Protein AF-A0A1I1NYD0-F1 (afdb_monomer_lite)

Foldseek 3Di:
DVLQVLLVVLVVVLVVCVVVDVLQPDDDPNDRCSVVVSVVSSVVSSVVVVVVPPPDDDDDDDDPDDVVVLVVLLVVLVVVLVVVVVPDDAAQEEAEDEPVQWHDDPNETERPPPPCVCVVVVRLVRYAYEYQYDDDPHYPSVVRYDDVVVSVVSVVSNVVVVVVVVVVVVVVPPD

Secondary structure (DSSP, 8-state):
-HHHHHHHHHHHHHHHHHHHS-GGG-EETTEE-HHHHHHHHHHHHHHHHHHTT-------------HHHHHHHHHHHHHHHHHHHHH----SEEEEE-GGGEEEETTEEEETTTHHHHHHTT-TTTEEEEESS---SSBTTGGGEEEHHHHHHHHHHHHHHHHHHHHHHHHHT--

Sequence (175 aa):
MHHIDSQENAKNIIISLEDNFPVDCWTIDNIQVWPYIRIKLYYELLTIYDKKQDVKANKPLARSSNKVVVFFKIIKAFFASEVFFFKLKQKKILFFGAHFHRVLNDGIYFNRFYDSIISHHNLQDDVYMVEYQKIYENMYNHKALIALSKQLDNYKLLLKLTRKQKKQNDSTCRI

pLDDT: mean 85.1, std 14.4, range [41.31, 97.25]

Radius of gyration: 23.65 Å; chains: 1; bounding box: 55×47×77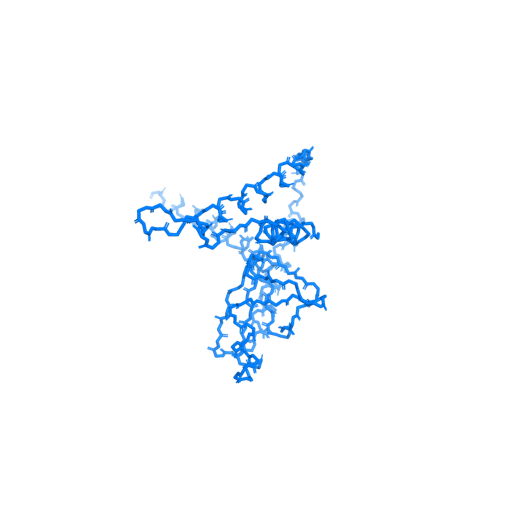 Å

Organism: NCBI:txid870482

Structure (mmCIF, N/CA/C/O backbone):
data_AF-A0A1I1NYD0-F1
#
_entry.id   AF-A0A1I1NYD0-F1
#
loop_
_atom_site.group_PDB
_atom_site.id
_atom_site.type_symbol
_atom_site.label_atom_id
_atom_site.label_alt_id
_atom_site.label_comp_id
_atom_site.label_asym_id
_atom_site.label_entity_id
_atom_site.label_seq_id
_atom_site.pdbx_PDB_ins_code
_atom_site.Cartn_x
_atom_site.Cartn_y
_atom_site.Cartn_z
_atom_site.occupancy
_atom_site.B_iso_or_equiv
_atom_site.auth_seq_id
_atom_site.auth_comp_id
_atom_site.auth_asym_id
_atom_site.auth_atom_id
_atom_site.pdbx_PDB_model_num
ATOM 1 N N . MET A 1 1 ? -3.853 12.948 -6.507 1.00 45.31 1 MET A N 1
ATOM 2 C CA . MET A 1 1 ? -3.499 12.036 -7.615 1.00 45.31 1 MET A CA 1
ATOM 3 C C . MET A 1 1 ? -2.061 12.228 -8.104 1.00 45.31 1 MET A C 1
ATOM 5 O O . MET A 1 1 ? -1.474 11.252 -8.526 1.00 45.31 1 MET A O 1
ATOM 9 N N . HIS A 1 2 ? -1.425 13.382 -7.875 1.00 50.72 2 HIS A N 1
ATOM 10 C CA . HIS A 1 2 ? -0.163 13.780 -8.526 1.00 50.72 2 HIS A CA 1
ATOM 11 C C . HIS A 1 2 ? 1.132 12.984 -8.273 1.00 50.72 2 HIS A C 1
ATOM 13 O O . HIS A 1 2 ? 2.048 13.092 -9.077 1.00 50.72 2 HIS A O 1
ATOM 19 N N . HIS A 1 3 ? 1.244 12.186 -7.205 1.00 54.69 3 HIS A N 1
ATOM 20 C CA . HIS A 1 3 ? 2.469 11.400 -6.955 1.00 54.69 3 HIS A CA 1
ATOM 21 C C . HIS A 1 3 ? 2.623 10.215 -7.929 1.00 54.69 3 HIS A C 1
ATOM 23 O O . HIS A 1 3 ? 3.722 9.709 -8.123 1.00 54.69 3 HIS A O 1
ATOM 29 N N . ILE A 1 4 ? 1.526 9.722 -8.507 1.00 58.84 4 ILE A N 1
ATOM 30 C CA . ILE A 1 4 ? 1.600 8.669 -9.530 1.00 58.84 4 ILE A CA 1
ATOM 31 C C . ILE A 1 4 ? 1.938 9.295 -10.884 1.00 58.84 4 ILE A C 1
ATOM 33 O O . ILE A 1 4 ? 2.855 8.819 -11.545 1.00 58.84 4 ILE A O 1
ATOM 37 N N . ASP A 1 5 ? 1.324 10.438 -11.206 1.00 67.56 5 ASP A N 1
ATOM 38 C CA . ASP A 1 5 ? 1.641 11.222 -12.406 1.00 67.56 5 ASP A CA 1
ATOM 39 C C . ASP A 1 5 ? 3.137 11.607 -12.460 1.00 67.56 5 ASP A C 1
ATOM 41 O O . ASP A 1 5 ? 3.765 11.544 -13.515 1.00 67.56 5 ASP A O 1
ATOM 45 N N . SER A 1 6 ? 3.752 11.965 -11.321 1.00 75.62 6 SER A N 1
ATOM 46 C CA . SER A 1 6 ? 5.188 12.284 -11.265 1.00 75.62 6 SER A CA 1
ATOM 47 C C . SER A 1 6 ? 6.087 11.063 -11.489 1.00 75.62 6 SER A C 1
ATOM 49 O O . SER A 1 6 ? 7.120 11.182 -12.147 1.00 75.62 6 SER A O 1
ATOM 51 N N . GLN A 1 7 ? 5.692 9.887 -10.995 1.00 81.19 7 GLN A N 1
ATOM 52 C CA . GLN A 1 7 ? 6.421 8.633 -11.210 1.00 81.19 7 GLN A CA 1
ATOM 53 C C . GLN A 1 7 ? 6.344 8.166 -12.661 1.00 81.19 7 GLN A C 1
ATOM 55 O O . GLN A 1 7 ? 7.350 7.732 -13.218 1.00 81.19 7 GLN A O 1
ATOM 60 N N . GLU A 1 8 ? 5.168 8.270 -13.276 1.00 82.75 8 GLU A N 1
ATOM 61 C CA . GLU A 1 8 ? 4.956 7.902 -14.673 1.00 82.75 8 GLU A CA 1
ATOM 62 C C . GLU A 1 8 ? 5.739 8.823 -15.614 1.00 82.75 8 GLU A C 1
ATOM 64 O O . GLU A 1 8 ? 6.463 8.347 -16.487 1.00 82.75 8 GLU A O 1
ATOM 69 N N . ASN A 1 9 ? 5.727 10.131 -15.351 1.00 85.44 9 ASN A N 1
ATOM 70 C CA . ASN A 1 9 ? 6.558 11.085 -16.083 1.00 85.44 9 ASN A CA 1
ATOM 71 C C . ASN A 1 9 ? 8.058 10.809 -15.905 1.00 85.44 9 ASN A C 1
ATOM 73 O O . ASN A 1 9 ? 8.799 10.803 -16.887 1.00 85.44 9 ASN A O 1
ATOM 77 N N . ALA A 1 10 ? 8.517 10.541 -14.677 1.00 88.62 10 ALA A N 1
ATOM 78 C CA . ALA A 1 10 ? 9.917 10.200 -14.423 1.00 88.62 10 ALA A CA 1
ATOM 79 C C . ALA A 1 10 ? 10.334 8.915 -15.159 1.00 88.62 10 ALA A C 1
ATOM 81 O O . ALA A 1 10 ? 11.414 8.863 -15.746 1.00 88.62 10 ALA A O 1
ATOM 82 N N . LYS A 1 11 ? 9.462 7.899 -15.178 1.00 89.06 11 LYS A N 1
ATOM 83 C CA . LYS A 1 11 ? 9.665 6.658 -15.934 1.00 89.06 11 LYS A CA 1
ATOM 84 C C . LYS A 1 11 ? 9.783 6.934 -17.433 1.00 89.06 11 LYS A C 1
ATOM 86 O O . LYS A 1 11 ? 10.724 6.445 -18.047 1.00 89.06 11 LYS A O 1
ATOM 91 N N . ASN A 1 12 ? 8.874 7.721 -18.004 1.00 91.81 12 ASN A N 1
ATOM 92 C CA . ASN A 1 12 ? 8.870 8.023 -19.437 1.00 91.81 12 ASN A CA 1
ATOM 93 C C . ASN A 1 12 ? 10.123 8.801 -19.865 1.00 91.81 12 ASN A C 1
ATOM 95 O O . ASN A 1 12 ? 10.692 8.507 -20.911 1.00 91.81 12 ASN A O 1
ATOM 99 N N . ILE A 1 13 ? 10.605 9.731 -19.031 1.00 92.81 13 ILE A N 1
ATOM 100 C CA . ILE A 1 13 ? 11.878 10.430 -19.267 1.00 92.81 13 ILE A CA 1
ATOM 101 C C . ILE A 1 13 ? 13.044 9.436 -19.287 1.00 92.81 13 ILE A C 1
ATOM 103 O O . ILE A 1 13 ? 13.864 9.481 -20.200 1.00 92.81 13 ILE A O 1
ATOM 107 N N . ILE A 1 14 ? 13.117 8.524 -18.312 1.00 94.62 14 ILE A N 1
ATOM 108 C CA . ILE A 1 14 ? 14.182 7.512 -18.269 1.00 94.62 14 ILE A CA 1
ATOM 109 C C . ILE A 1 14 ? 14.131 6.622 -19.509 1.00 94.62 14 ILE A C 1
ATOM 111 O O . ILE A 1 14 ? 15.158 6.477 -20.155 1.00 94.62 14 ILE A O 1
ATOM 115 N N . ILE A 1 15 ? 12.959 6.100 -19.878 1.00 94.06 15 ILE A N 1
ATOM 116 C CA . ILE A 1 15 ? 12.801 5.269 -21.084 1.00 94.06 15 ILE A CA 1
ATOM 117 C C . ILE A 1 15 ? 13.268 6.033 -22.323 1.00 94.06 15 ILE A C 1
ATOM 119 O O . ILE A 1 15 ? 14.067 5.517 -23.090 1.00 94.06 15 ILE A O 1
ATOM 123 N N . SER A 1 16 ? 12.879 7.304 -22.466 1.00 95.31 16 SER A N 1
ATOM 124 C CA . SER A 1 16 ? 13.337 8.113 -23.597 1.00 95.31 16 SER A CA 1
ATOM 125 C C . SER A 1 16 ? 14.860 8.296 -23.629 1.00 95.31 16 SER A C 1
ATOM 127 O O . SER A 1 16 ? 15.436 8.404 -24.704 1.00 95.31 16 SER A O 1
ATOM 129 N N . LEU A 1 17 ? 15.544 8.321 -22.481 1.00 93.44 17 LEU A N 1
ATOM 130 C CA . LEU A 1 17 ? 17.010 8.344 -22.446 1.00 93.44 17 LEU A CA 1
ATOM 131 C C . LEU A 1 17 ? 17.600 6.988 -22.844 1.00 93.44 17 LEU A C 1
ATOM 133 O O . LEU A 1 17 ? 18.585 6.956 -23.572 1.00 93.44 17 LEU A O 1
ATOM 137 N N . GLU A 1 18 ? 16.997 5.890 -22.392 1.00 95.38 18 GLU A N 1
ATOM 138 C CA . GLU A 1 18 ? 17.406 4.528 -22.760 1.00 95.38 18 GLU A CA 1
ATOM 139 C C . GLU A 1 18 ? 17.243 4.283 -24.271 1.00 95.38 18 GLU A C 1
ATOM 141 O O . GLU A 1 18 ? 18.098 3.645 -24.876 1.00 95.38 18 GLU A O 1
ATOM 146 N N . ASP A 1 19 ? 16.220 4.871 -24.898 1.00 96.25 19 ASP A N 1
ATOM 147 C CA . ASP A 1 19 ? 15.984 4.767 -26.344 1.00 96.25 19 ASP A CA 1
ATOM 148 C C . ASP A 1 19 ? 16.956 5.624 -27.179 1.00 96.25 19 ASP A C 1
ATOM 150 O O . ASP A 1 19 ? 17.283 5.278 -28.315 1.00 96.25 19 ASP A O 1
ATOM 154 N N . ASN A 1 20 ? 17.411 6.761 -26.641 1.00 97.06 20 ASN A N 1
ATOM 155 C CA . ASN A 1 20 ? 18.228 7.734 -27.380 1.00 97.06 20 ASN A CA 1
ATOM 156 C C . ASN A 1 20 ? 19.740 7.592 -27.147 1.00 97.06 20 ASN A C 1
ATOM 158 O O . ASN A 1 20 ? 20.531 8.168 -27.897 1.00 97.06 20 ASN A O 1
ATOM 162 N N . PHE A 1 21 ? 20.163 6.861 -26.115 1.00 95.69 21 PHE A N 1
ATOM 163 C CA . PHE A 1 21 ? 21.569 6.710 -25.751 1.00 95.69 21 PHE A CA 1
ATOM 164 C C . PHE A 1 21 ? 21.934 5.232 -25.570 1.00 95.69 21 PHE A C 1
ATOM 166 O O . PHE A 1 21 ? 21.136 4.467 -25.038 1.00 95.69 21 PHE A O 1
ATOM 173 N N . PRO A 1 22 ? 23.162 4.808 -25.930 1.00 95.81 22 PRO A N 1
ATOM 174 C CA . PRO A 1 22 ? 23.603 3.419 -25.789 1.00 95.81 22 PRO A CA 1
ATOM 175 C C . PRO A 1 22 ? 24.000 3.110 -24.336 1.00 95.81 22 PRO A C 1
ATOM 177 O O . PRO A 1 22 ? 25.151 2.782 -24.045 1.00 95.81 22 PRO A O 1
ATOM 180 N N . VAL A 1 23 ? 23.056 3.268 -23.410 1.00 95.06 23 VAL A N 1
ATOM 181 C CA . VAL A 1 23 ? 23.274 3.175 -21.959 1.00 95.06 23 VAL A CA 1
ATOM 182 C C . VAL A 1 23 ? 23.791 1.805 -21.513 1.00 95.06 23 VAL A C 1
ATOM 184 O O . VAL A 1 23 ? 24.540 1.711 -20.541 1.00 95.06 23 VAL A O 1
ATOM 187 N N . ASP A 1 24 ? 23.462 0.748 -22.256 1.00 94.06 24 ASP A N 1
ATOM 188 C CA . ASP A 1 24 ? 23.926 -0.615 -21.987 1.00 94.06 24 ASP A CA 1
ATOM 189 C C . ASP A 1 24 ? 25.441 -0.768 -22.177 1.00 94.06 24 ASP A C 1
ATOM 191 O O . ASP A 1 24 ? 26.068 -1.596 -21.519 1.00 94.06 24 ASP A O 1
ATOM 195 N N . CYS A 1 25 ? 26.044 0.080 -23.014 1.00 96.12 25 CYS A N 1
ATOM 196 C CA . CYS A 1 25 ? 27.481 0.099 -23.279 1.00 96.12 25 CYS A CA 1
ATOM 197 C C . CYS A 1 25 ? 28.264 0.978 -22.289 1.00 96.12 25 CYS A C 1
ATOM 199 O O . CYS A 1 25 ? 29.481 1.114 -22.415 1.00 96.12 25 CYS A O 1
ATOM 201 N N . TRP A 1 26 ? 27.601 1.629 -21.328 1.00 96.38 26 TRP A N 1
ATOM 202 C CA . TRP A 1 26 ? 28.264 2.546 -20.400 1.00 96.38 26 TRP A CA 1
ATOM 203 C C . TRP A 1 26 ? 28.950 1.774 -19.277 1.00 96.38 26 TRP A C 1
ATOM 205 O O . TRP A 1 26 ? 28.366 1.517 -18.219 1.00 96.38 26 TRP A O 1
ATOM 215 N N . THR A 1 27 ? 30.213 1.428 -19.508 1.00 97.25 27 THR A N 1
ATOM 216 C CA . THR A 1 27 ? 31.056 0.707 -18.552 1.00 97.25 27 THR A CA 1
ATOM 217 C C . THR A 1 27 ? 32.324 1.483 -18.212 1.00 97.25 27 THR A C 1
ATOM 219 O O . THR A 1 27 ? 32.980 2.008 -19.109 1.00 97.25 27 THR A O 1
ATOM 222 N N . ILE A 1 28 ? 32.702 1.509 -16.934 1.00 96.56 28 ILE A N 1
ATOM 223 C CA . ILE A 1 28 ? 33.995 2.020 -16.448 1.00 96.56 28 ILE A CA 1
ATOM 224 C C . ILE A 1 28 ? 34.618 0.908 -15.610 1.00 96.56 28 ILE A C 1
ATOM 226 O O . ILE A 1 28 ? 33.947 0.390 -14.723 1.00 96.56 28 ILE A O 1
ATOM 230 N N . ASP A 1 29 ? 35.854 0.507 -15.906 1.00 95.88 29 ASP A N 1
ATOM 231 C CA . ASP A 1 29 ? 36.549 -0.578 -15.192 1.00 95.88 29 ASP A CA 1
ATOM 232 C C . ASP A 1 29 ? 35.705 -1.864 -15.065 1.00 95.88 29 ASP A C 1
ATOM 234 O O . ASP A 1 29 ? 35.640 -2.494 -14.011 1.00 95.88 29 ASP A O 1
ATOM 238 N N . ASN A 1 30 ? 35.017 -2.243 -16.151 1.00 94.75 30 ASN A N 1
ATOM 239 C CA . ASN A 1 30 ? 34.074 -3.373 -16.225 1.00 94.75 30 ASN A CA 1
ATOM 240 C C . ASN A 1 30 ? 32.825 -3.259 -15.327 1.00 94.75 30 ASN A C 1
ATOM 242 O O . ASN A 1 30 ? 32.093 -4.233 -15.157 1.00 94.75 30 ASN A O 1
ATOM 246 N N . ILE A 1 31 ? 32.540 -2.080 -14.779 1.00 95.12 31 ILE A N 1
ATOM 247 C CA . ILE A 1 31 ? 31.335 -1.805 -13.995 1.00 95.12 31 ILE A CA 1
ATOM 248 C C . ILE A 1 31 ? 30.317 -1.101 -14.887 1.00 95.12 31 ILE A C 1
ATOM 250 O O . ILE A 1 31 ? 30.5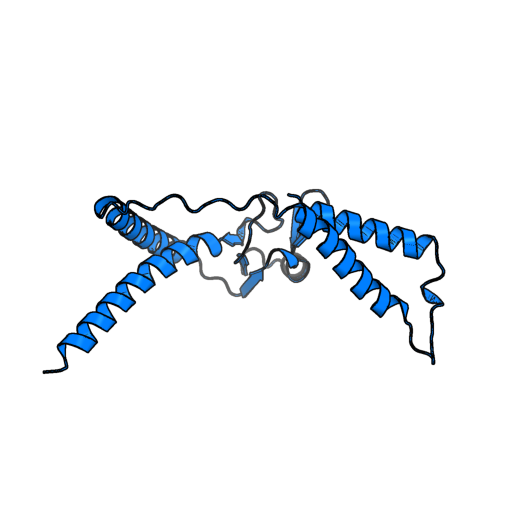99 -0.033 -15.431 1.00 95.12 31 ILE A O 1
ATOM 254 N N . GLN A 1 32 ? 29.114 -1.666 -15.005 1.00 96.88 32 GLN A N 1
ATOM 255 C CA . GLN A 1 32 ? 27.997 -1.023 -15.695 1.00 96.88 32 GLN A CA 1
ATOM 256 C C . GLN A 1 32 ? 27.511 0.179 -14.876 1.00 96.88 32 GLN A C 1
ATOM 258 O O . GLN A 1 32 ? 27.024 0.038 -13.753 1.00 96.88 32 GLN A O 1
ATOM 263 N N . VAL A 1 33 ? 27.659 1.382 -15.428 1.00 96.81 33 VAL A N 1
ATOM 264 C CA . VAL A 1 33 ? 27.423 2.633 -14.690 1.00 96.81 33 VAL A CA 1
ATOM 265 C C . VAL A 1 33 ? 25.958 3.063 -14.765 1.00 96.81 33 VAL A C 1
ATOM 267 O O . VAL A 1 33 ? 25.448 3.708 -13.842 1.00 96.81 33 VAL A O 1
ATOM 270 N N . TRP A 1 34 ? 25.251 2.674 -15.831 1.00 96.75 34 TRP A N 1
ATOM 271 C CA . TRP A 1 34 ? 23.868 3.088 -16.069 1.00 96.75 34 TRP A CA 1
ATOM 272 C C . TRP A 1 34 ? 22.906 2.814 -14.899 1.00 96.75 34 TRP A C 1
ATOM 274 O O . TRP A 1 34 ? 22.199 3.748 -14.520 1.00 96.75 34 TRP A O 1
ATOM 284 N N . PRO A 1 35 ? 22.901 1.641 -14.231 1.00 95.94 35 PRO A N 1
ATOM 285 C CA . PRO A 1 35 ? 22.018 1.400 -13.087 1.00 95.94 35 PRO A CA 1
ATOM 286 C C . PRO A 1 35 ? 22.154 2.444 -11.965 1.00 95.94 35 PRO A C 1
ATOM 288 O O . PRO A 1 35 ? 21.156 2.880 -11.388 1.00 95.94 35 PRO A O 1
ATOM 291 N N . TYR A 1 36 ? 23.376 2.905 -11.685 1.00 94.31 36 TYR A N 1
ATOM 292 C CA . TYR A 1 36 ? 23.632 3.925 -10.665 1.00 94.31 36 TYR A CA 1
ATOM 293 C C . TYR A 1 36 ? 23.125 5.302 -11.092 1.00 94.31 36 TYR A C 1
ATOM 295 O O . TYR A 1 36 ? 22.519 6.019 -10.289 1.00 94.31 36 TYR A O 1
ATOM 303 N N . ILE A 1 37 ? 23.353 5.664 -12.358 1.00 95.31 37 ILE A N 1
ATOM 304 C CA . ILE A 1 37 ? 22.855 6.914 -12.943 1.00 95.31 37 ILE A CA 1
ATOM 305 C C . ILE A 1 37 ? 21.327 6.904 -12.941 1.00 95.31 37 ILE A C 1
ATOM 307 O O . ILE A 1 37 ? 20.720 7.858 -12.461 1.00 95.31 37 ILE A O 1
ATOM 311 N N . ARG A 1 38 ? 20.708 5.806 -13.386 1.00 94.44 38 ARG A N 1
ATOM 312 C CA . ARG A 1 38 ? 19.257 5.610 -13.441 1.00 94.44 38 ARG A CA 1
ATOM 313 C C . ARG A 1 38 ? 18.602 5.831 -12.082 1.00 94.44 38 ARG A C 1
ATOM 315 O O . ARG A 1 38 ? 17.617 6.558 -11.997 1.00 94.44 38 ARG A O 1
ATOM 322 N N . ILE A 1 39 ? 19.161 5.253 -11.016 1.00 92.88 39 ILE A N 1
ATOM 323 C CA . ILE A 1 39 ? 18.644 5.435 -9.651 1.00 92.88 39 ILE A CA 1
ATOM 324 C C . ILE A 1 39 ? 18.744 6.904 -9.225 1.00 92.88 39 ILE A C 1
ATOM 326 O O . ILE A 1 39 ? 17.749 7.471 -8.773 1.00 92.88 39 ILE A O 1
ATOM 330 N N . LYS A 1 40 ? 19.918 7.535 -9.382 1.00 93.75 40 LYS A N 1
ATOM 331 C CA . LYS A 1 40 ? 20.112 8.947 -9.005 1.00 93.75 40 LYS A CA 1
ATOM 332 C C . LYS A 1 40 ? 19.174 9.869 -9.778 1.00 93.75 40 LYS A C 1
ATOM 334 O O . LYS A 1 40 ? 18.497 10.694 -9.175 1.00 93.75 40 LYS A O 1
ATOM 339 N N . LEU A 1 41 ? 19.094 9.686 -11.093 1.00 92.81 41 LEU A N 1
ATOM 340 C CA . LEU A 1 41 ? 18.239 10.471 -11.971 1.00 92.81 41 LEU A CA 1
ATOM 341 C C . LEU A 1 41 ? 16.765 10.329 -11.582 1.00 92.81 41 LEU A C 1
ATOM 343 O O . LEU A 1 41 ? 16.063 11.329 -11.480 1.00 92.81 41 LEU A O 1
ATOM 347 N N . TYR A 1 42 ? 16.307 9.106 -11.308 1.00 91.50 42 TYR A N 1
ATOM 348 C CA . TYR A 1 42 ? 14.935 8.860 -10.873 1.00 91.50 42 TYR A CA 1
ATOM 349 C C . TYR A 1 42 ? 14.591 9.617 -9.582 1.00 91.50 42 TYR A C 1
ATOM 351 O O . TYR A 1 42 ? 13.556 10.279 -9.513 1.00 91.50 42 TYR A O 1
ATOM 359 N N . TYR A 1 43 ? 15.468 9.571 -8.573 1.00 88.00 43 TYR A N 1
ATOM 360 C CA . TYR A 1 43 ? 15.260 10.304 -7.320 1.00 88.00 43 TYR A CA 1
ATOM 361 C C . TYR A 1 43 ? 15.254 11.824 -7.512 1.00 88.00 43 TYR A C 1
ATOM 363 O O . TYR A 1 43 ? 14.400 12.506 -6.939 1.00 88.00 43 TYR A O 1
ATOM 371 N N . GLU A 1 44 ? 16.165 12.359 -8.325 1.00 89.25 44 GLU A N 1
ATOM 372 C CA . GLU A 1 44 ? 16.204 13.792 -8.632 1.00 89.25 44 GLU A CA 1
ATOM 373 C C . GLU A 1 44 ? 14.934 14.246 -9.356 1.00 89.25 44 GLU A C 1
ATOM 375 O O . GLU A 1 44 ? 14.318 15.237 -8.957 1.00 89.25 44 GLU A O 1
ATOM 380 N N . LEU A 1 45 ? 14.480 13.481 -10.356 1.00 88.31 45 LEU A N 1
ATOM 381 C CA . LEU A 1 45 ? 13.237 13.762 -11.072 1.00 88.31 45 LEU A CA 1
ATOM 382 C C . LEU A 1 45 ? 12.060 13.850 -10.096 1.00 88.31 45 LEU A C 1
ATOM 384 O O . LEU A 1 45 ? 11.354 14.855 -10.094 1.00 88.31 45 LEU A O 1
ATOM 388 N N . LEU A 1 46 ? 11.892 12.866 -9.209 1.00 85.31 46 LEU A N 1
ATOM 389 C CA . LEU A 1 46 ? 10.825 12.885 -8.202 1.00 85.31 46 LEU A CA 1
ATOM 390 C C . LEU A 1 46 ? 10.911 14.101 -7.265 1.00 85.31 46 LEU A C 1
ATOM 392 O O . LEU A 1 46 ? 9.905 14.764 -7.010 1.00 85.31 46 LEU A O 1
ATOM 396 N N . THR A 1 47 ? 12.116 14.445 -6.812 1.00 82.69 47 THR A N 1
ATOM 397 C CA . THR A 1 47 ? 12.338 15.545 -5.862 1.00 82.69 47 THR A CA 1
ATOM 398 C C . THR A 1 47 ? 12.028 16.918 -6.470 1.00 82.69 47 THR A C 1
ATOM 400 O O . THR A 1 47 ? 11.492 17.800 -5.792 1.00 82.69 47 THR A O 1
ATOM 403 N N . ILE A 1 48 ? 12.337 17.120 -7.755 1.00 78.44 48 ILE A N 1
ATOM 404 C CA . ILE A 1 48 ? 12.036 18.365 -8.480 1.00 78.44 48 ILE A CA 1
ATOM 405 C C . ILE A 1 48 ? 10.520 18.591 -8.583 1.00 78.44 48 ILE A C 1
ATOM 407 O O . ILE A 1 48 ? 10.060 19.734 -8.490 1.00 78.44 48 ILE A O 1
ATOM 411 N N . TYR A 1 49 ? 9.737 17.520 -8.745 1.00 68.56 49 TYR A N 1
ATOM 412 C CA . TYR A 1 49 ? 8.276 17.609 -8.813 1.00 68.56 49 TYR A CA 1
ATOM 413 C C . TYR A 1 49 ? 7.634 17.904 -7.453 1.00 68.56 49 TYR A C 1
ATOM 415 O O . TYR A 1 49 ? 6.699 18.708 -7.398 1.00 68.56 49 TYR A O 1
ATOM 423 N N . ASP A 1 50 ? 8.157 17.335 -6.365 1.00 66.81 50 ASP A N 1
ATOM 424 C CA . ASP A 1 50 ? 7.619 17.557 -5.016 1.00 66.81 50 ASP A CA 1
ATOM 425 C C . ASP A 1 50 ? 7.874 18.992 -4.516 1.00 66.81 50 ASP A C 1
ATOM 427 O O . ASP A 1 50 ? 6.968 19.646 -3.993 1.00 66.81 50 ASP A O 1
ATOM 431 N N . LYS A 1 51 ? 9.063 19.560 -4.776 1.00 63.41 51 LYS A N 1
ATOM 432 C CA . LYS A 1 51 ? 9.413 20.936 -4.355 1.00 63.41 51 LYS A CA 1
ATOM 433 C C . LYS A 1 51 ? 8.509 22.025 -4.941 1.00 63.41 51 LYS A C 1
ATOM 435 O O . LYS A 1 51 ? 8.381 23.093 -4.347 1.00 63.41 51 LYS A O 1
ATOM 440 N N . LYS A 1 52 ? 7.865 21.785 -6.088 1.00 59.03 52 LYS A N 1
ATOM 441 C CA . LYS A 1 52 ? 6.929 22.749 -6.695 1.00 59.03 52 LYS A CA 1
ATOM 442 C C . LYS A 1 52 ? 5.580 22.824 -5.967 1.00 59.03 52 LYS A C 1
ATOM 444 O O . LYS A 1 52 ? 4.818 23.751 -6.233 1.00 59.03 52 LYS A O 1
ATOM 449 N N . GLN A 1 53 ? 5.271 21.888 -5.064 1.00 57.12 53 GLN A N 1
ATOM 450 C CA . GLN A 1 53 ? 3.940 21.771 -4.453 1.00 57.12 53 GLN A CA 1
ATOM 451 C C . GLN A 1 53 ? 3.849 22.286 -3.007 1.00 57.12 53 GLN A C 1
ATOM 453 O O . GLN A 1 53 ? 2.756 22.639 -2.565 1.00 57.12 53 GLN A O 1
ATOM 458 N N . ASP A 1 54 ? 4.966 22.437 -2.293 1.00 51.84 54 ASP A N 1
ATOM 459 C CA . ASP A 1 54 ? 4.969 22.770 -0.857 1.00 51.84 54 ASP A CA 1
ATOM 460 C C . ASP A 1 54 ? 4.709 24.256 -0.505 1.00 51.84 54 ASP A C 1
ATOM 462 O O . ASP A 1 54 ? 4.862 24.676 0.641 1.00 51.84 54 ASP A O 1
ATOM 466 N N . VAL A 1 55 ? 4.223 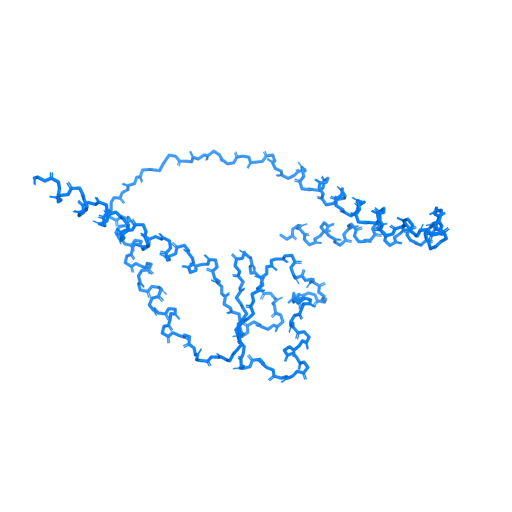25.082 -1.441 1.00 51.72 55 VAL A N 1
ATOM 467 C CA . VAL A 1 55 ? 4.010 26.532 -1.207 1.00 51.72 55 VAL A CA 1
ATOM 468 C C . VAL A 1 55 ? 2.673 26.866 -0.514 1.00 51.72 55 VAL A C 1
ATOM 470 O O . VAL A 1 55 ? 2.288 28.027 -0.412 1.00 51.72 55 VAL A O 1
ATOM 473 N N . LYS A 1 56 ? 1.932 25.892 0.030 1.00 48.97 56 LYS A N 1
ATOM 474 C CA . LYS A 1 56 ? 0.720 26.181 0.829 1.00 48.97 56 LYS A CA 1
ATOM 475 C C . LYS A 1 56 ? 0.840 25.662 2.254 1.00 48.97 56 LYS A C 1
ATOM 477 O O . LYS A 1 56 ? 0.185 24.706 2.660 1.00 48.97 56 LYS A O 1
ATOM 482 N N . ALA A 1 57 ? 1.648 26.372 3.039 1.00 49.12 57 ALA A N 1
ATOM 483 C CA . ALA A 1 57 ? 1.645 26.267 4.490 1.00 49.12 57 ALA A CA 1
ATOM 484 C C . ALA A 1 57 ? 0.272 26.697 5.044 1.00 49.12 57 ALA A C 1
ATOM 486 O O . ALA A 1 57 ? -0.045 27.884 5.152 1.00 49.12 57 ALA A O 1
ATOM 487 N N . ASN A 1 58 ? -0.559 25.718 5.399 1.00 50.53 58 ASN A N 1
ATOM 488 C CA . ASN A 1 58 ? -1.786 25.960 6.148 1.00 50.53 58 ASN A CA 1
ATOM 489 C C . ASN A 1 58 ? -1.426 26.428 7.563 1.00 50.53 58 ASN A C 1
ATOM 491 O O . ASN A 1 58 ? -0.842 25.682 8.351 1.00 50.53 58 ASN A O 1
ATOM 495 N N . LYS A 1 59 ? -1.791 27.671 7.892 1.00 47.38 59 LYS A N 1
ATOM 496 C CA . LYS A 1 59 ? -1.677 28.217 9.249 1.00 47.38 59 LYS A CA 1
ATOM 497 C C . LYS A 1 59 ? -2.544 27.385 10.209 1.00 47.38 59 LYS A C 1
ATOM 499 O O . LYS A 1 59 ? -3.697 27.096 9.875 1.00 47.38 59 LYS A O 1
ATOM 504 N N . PRO A 1 60 ? -2.049 27.010 11.400 1.00 47.59 60 PRO A N 1
ATOM 505 C CA . PRO A 1 60 ? -2.862 26.290 12.369 1.00 47.59 60 PRO A CA 1
ATOM 506 C C . PRO A 1 60 ? -3.973 27.210 12.895 1.00 47.59 60 PRO A C 1
ATOM 508 O O . PRO A 1 60 ? -3.706 28.183 13.596 1.00 47.59 60 PRO A O 1
ATOM 511 N N . LEU A 1 61 ? -5.230 26.899 12.563 1.00 50.44 61 LEU A N 1
ATOM 512 C CA . LEU A 1 61 ? -6.392 27.529 13.193 1.00 50.44 61 LEU A CA 1
ATOM 513 C C . LEU A 1 61 ? -6.389 27.224 14.698 1.00 50.44 61 LEU A C 1
ATOM 515 O O . LEU A 1 61 ? -6.273 26.066 15.114 1.00 50.44 61 LEU A O 1
ATOM 519 N N . ALA A 1 62 ? -6.530 28.277 15.505 1.00 52.47 62 ALA A N 1
ATOM 520 C CA . ALA A 1 62 ? -6.583 28.207 16.957 1.00 52.47 62 ALA A CA 1
ATOM 521 C C . ALA A 1 62 ? -7.693 27.246 17.413 1.00 52.47 62 ALA A C 1
ATOM 523 O O . ALA A 1 62 ? -8.877 27.412 17.116 1.00 52.47 62 ALA A O 1
ATOM 524 N N . ARG A 1 63 ? -7.292 26.193 18.125 1.00 56.81 63 ARG A N 1
ATOM 525 C CA . ARG A 1 63 ? -8.161 25.078 18.501 1.00 56.81 63 ARG A CA 1
ATOM 526 C C . ARG A 1 63 ? -8.848 25.396 19.830 1.00 56.81 63 ARG A C 1
ATOM 528 O O . ARG A 1 63 ? -8.348 25.016 20.883 1.00 56.81 63 ARG A O 1
ATOM 535 N N . SER A 1 64 ? -9.997 26.070 19.793 1.00 55.09 64 SER A N 1
ATOM 536 C CA . SER A 1 64 ? -10.876 26.164 20.968 1.00 55.09 64 SER A CA 1
ATOM 537 C C . SER A 1 64 ? -11.399 24.762 21.307 1.00 55.09 64 SER A C 1
ATOM 539 O O . SER A 1 64 ? -12.184 24.171 20.561 1.00 55.09 64 SER A O 1
ATOM 541 N N . SER A 1 65 ? -10.885 24.154 22.380 1.00 62.28 65 SER A N 1
ATOM 542 C CA . SER A 1 65 ? -11.234 22.781 22.751 1.00 62.28 65 SER A CA 1
ATOM 543 C C . SER A 1 65 ? -12.462 22.763 23.659 1.00 62.28 65 SER A C 1
ATOM 545 O O . SER A 1 65 ? -12.349 22.841 24.883 1.00 62.28 65 SER A O 1
ATOM 547 N N . ASN A 1 66 ? -13.646 22.611 23.070 1.00 80.50 66 ASN A N 1
ATOM 548 C CA . ASN A 1 66 ? -14.853 22.317 23.835 1.00 80.50 66 ASN A CA 1
ATOM 549 C C . ASN A 1 66 ? -14.765 20.886 24.419 1.00 80.50 66 ASN A C 1
ATOM 551 O O . ASN A 1 66 ? -14.638 19.910 23.673 1.00 80.50 66 ASN A O 1
ATOM 555 N N . LYS A 1 67 ? -14.812 20.753 25.754 1.00 83.38 67 LYS A N 1
ATOM 556 C CA . LYS A 1 67 ? -14.662 19.473 26.480 1.00 83.38 67 LYS A CA 1
ATOM 557 C C . LYS A 1 67 ? -15.711 18.434 26.064 1.00 83.38 67 LYS A C 1
ATOM 559 O O . LYS A 1 67 ? -15.381 17.257 25.940 1.00 83.38 67 LYS A O 1
ATOM 564 N N . VAL A 1 68 ? -16.935 18.874 25.768 1.00 86.94 68 VAL A N 1
ATOM 565 C CA . VAL A 1 68 ? -18.038 18.003 25.323 1.00 86.94 68 VAL A CA 1
ATOM 566 C C . VAL A 1 68 ? -17.706 17.346 23.980 1.00 86.94 68 VAL A C 1
ATOM 568 O O . VAL A 1 68 ? -17.848 16.137 23.813 1.00 86.94 68 VAL A O 1
ATOM 571 N N . VAL A 1 69 ? -17.160 18.119 23.037 1.00 88.25 69 VAL A N 1
ATOM 572 C CA . VAL A 1 69 ? -16.747 17.612 21.717 1.00 88.25 69 VAL A CA 1
ATOM 573 C C . VAL A 1 69 ? -15.635 16.570 21.849 1.00 88.25 69 VAL A C 1
ATOM 575 O O . VAL A 1 69 ? -15.608 15.590 21.105 1.00 88.25 69 VAL A O 1
ATOM 578 N N . VAL A 1 70 ? -14.710 16.759 22.793 1.00 86.56 70 VAL A N 1
ATOM 579 C CA . VAL A 1 70 ? -13.647 15.781 23.066 1.00 86.56 70 VAL A CA 1
ATOM 580 C C . VAL A 1 70 ? -14.232 14.484 23.626 1.00 86.56 70 VAL A C 1
ATOM 582 O O . VAL A 1 70 ? -13.853 13.412 23.162 1.00 86.56 70 VAL A O 1
ATOM 585 N N . PHE A 1 71 ? -15.182 14.568 24.557 1.00 88.94 71 PHE A N 1
ATOM 586 C CA . PHE A 1 71 ? -15.841 13.400 25.142 1.00 88.94 71 PHE A CA 1
ATOM 587 C C . PHE A 1 71 ? -16.567 12.545 24.091 1.00 88.94 71 PHE A C 1
ATOM 589 O O . PHE A 1 71 ? -16.293 11.350 23.976 1.00 88.94 71 PHE A O 1
ATOM 596 N N . PHE A 1 72 ? -17.394 13.156 23.235 1.00 92.44 72 PHE A N 1
ATOM 597 C CA . PHE A 1 72 ? -18.064 12.430 22.147 1.00 92.44 72 PHE A CA 1
ATOM 598 C C . PHE A 1 72 ? -17.081 11.807 21.148 1.00 92.44 72 PHE A C 1
ATOM 600 O O . PHE A 1 72 ? -17.316 10.703 20.657 1.00 92.44 72 PHE A O 1
ATOM 607 N N . LYS A 1 73 ? -15.951 12.472 20.864 1.00 90.69 73 LYS A N 1
ATOM 608 C CA . LYS A 1 73 ? -14.892 11.900 20.016 1.00 90.69 73 LYS A CA 1
ATOM 609 C C . LYS A 1 73 ? -14.293 10.631 20.617 1.00 90.69 73 LYS A C 1
ATOM 611 O O . LYS A 1 73 ? -14.021 9.697 19.873 1.00 90.69 73 LYS A O 1
ATOM 616 N N . ILE A 1 74 ? -14.102 10.593 21.934 1.00 90.75 74 ILE A N 1
ATOM 617 C CA . ILE A 1 74 ? -13.560 9.428 22.643 1.00 90.75 74 ILE A CA 1
ATOM 618 C C . ILE A 1 74 ? -14.546 8.266 22.593 1.00 90.75 74 ILE A C 1
ATOM 620 O O . ILE A 1 74 ? -14.155 7.171 22.2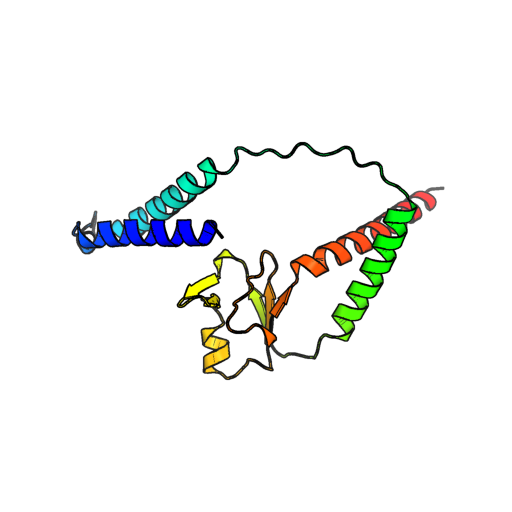03 1.00 90.75 74 ILE A O 1
ATOM 624 N N . ILE A 1 75 ? -15.817 8.515 22.920 1.00 93.00 75 ILE A N 1
ATOM 625 C CA . ILE A 1 75 ? -16.874 7.498 22.846 1.00 93.00 75 ILE A CA 1
ATOM 626 C C . ILE A 1 75 ? -16.941 6.916 21.435 1.00 93.00 75 ILE A C 1
ATOM 628 O O . ILE A 1 75 ? -16.898 5.701 21.251 1.00 93.00 75 ILE A O 1
ATOM 632 N N . LYS A 1 76 ? -16.975 7.787 20.421 1.00 93.62 76 LYS A N 1
ATOM 633 C CA . LYS A 1 76 ? -16.989 7.364 19.022 1.00 93.62 76 LYS A CA 1
ATOM 634 C C . LYS A 1 76 ? -15.759 6.527 18.666 1.00 93.62 76 LYS A C 1
ATOM 636 O O . LYS A 1 76 ? -15.907 5.516 17.993 1.00 93.62 76 LYS A O 1
ATOM 641 N N . ALA A 1 77 ? -14.567 6.933 19.103 1.00 92.50 77 ALA A N 1
ATOM 642 C CA . ALA A 1 77 ? -13.330 6.196 18.849 1.00 92.50 77 ALA A CA 1
ATOM 643 C C . ALA A 1 77 ? -13.316 4.822 19.533 1.00 92.50 77 ALA A C 1
ATOM 645 O O . ALA A 1 77 ? -12.845 3.861 18.927 1.00 92.50 77 ALA A O 1
ATOM 646 N N . PHE A 1 78 ? -13.850 4.723 20.754 1.00 93.19 78 PHE A N 1
ATOM 647 C CA . PHE A 1 78 ? -14.006 3.463 21.480 1.00 93.19 78 PHE A CA 1
ATOM 648 C C . PHE A 1 78 ? -14.899 2.500 20.699 1.00 93.19 78 PHE A C 1
ATOM 650 O O . PHE A 1 78 ? -14.418 1.475 20.226 1.00 93.19 78 PHE A O 1
ATOM 657 N N . PHE A 1 79 ? -16.151 2.884 20.432 1.00 94.06 79 PHE A N 1
ATOM 658 C CA . PHE A 1 79 ? -17.078 2.041 19.674 1.00 94.06 79 PHE A CA 1
ATOM 659 C C . PHE A 1 79 ? -16.568 1.715 18.269 1.00 94.06 79 PHE A C 1
ATOM 661 O O . PHE A 1 79 ? -16.712 0.585 17.818 1.00 94.06 79 PHE A O 1
ATOM 668 N N . ALA A 1 80 ? -15.943 2.668 17.572 1.00 92.25 80 ALA A N 1
ATOM 669 C CA . ALA A 1 80 ? -15.372 2.413 16.253 1.00 92.25 80 ALA A CA 1
ATOM 670 C C . ALA A 1 80 ? -14.247 1.367 16.295 1.00 92.25 80 ALA A C 1
ATOM 672 O O . ALA A 1 80 ? -14.167 0.544 15.386 1.00 92.25 80 ALA A O 1
ATOM 673 N N . SER A 1 81 ? -13.408 1.391 17.336 1.00 90.44 81 SER A N 1
ATOM 674 C CA . SER A 1 81 ? -12.328 0.416 17.520 1.00 90.44 81 SER A CA 1
ATOM 675 C C . SER A 1 81 ? -12.889 -0.964 17.853 1.00 90.44 81 SER A C 1
ATOM 677 O O . SER A 1 81 ? -12.522 -1.933 17.198 1.00 90.44 81 SER A O 1
ATOM 679 N N . GLU A 1 82 ? -13.834 -1.047 18.792 1.00 91.00 82 GLU A N 1
ATOM 680 C CA . GLU A 1 82 ? -14.491 -2.311 19.146 1.00 91.00 82 GLU A CA 1
ATOM 681 C C . GLU A 1 82 ? -15.188 -2.925 17.929 1.00 91.00 82 GLU A C 1
ATOM 683 O O . GLU A 1 82 ? -14.899 -4.054 17.539 1.00 91.00 82 GLU A O 1
ATOM 688 N N . VAL A 1 83 ? -16.036 -2.154 17.241 1.00 92.06 83 VAL A N 1
ATOM 689 C CA . VAL A 1 83 ? -16.734 -2.607 16.027 1.00 92.06 83 VAL A CA 1
ATOM 690 C C . VAL A 1 83 ? -15.750 -3.04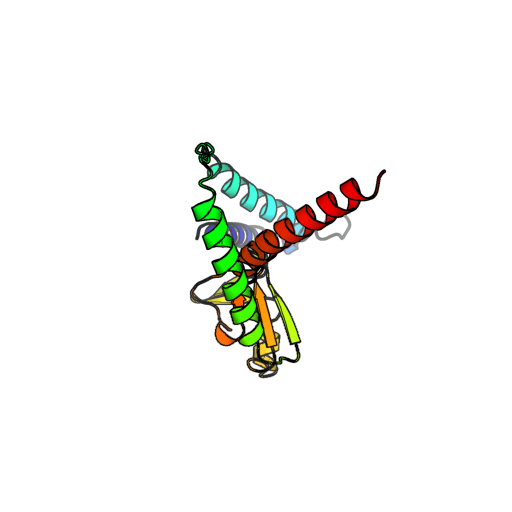4 14.943 1.00 92.06 83 VAL A C 1
ATOM 692 O O . VAL A 1 83 ? -16.038 -3.985 14.206 1.00 92.06 83 VAL A O 1
ATOM 695 N N . PHE A 1 84 ? -14.603 -2.375 14.819 1.00 92.56 84 PHE A N 1
ATOM 696 C CA . PHE A 1 84 ? -13.560 -2.789 13.890 1.00 92.56 84 PHE A CA 1
ATOM 697 C C . PHE A 1 84 ? -13.019 -4.177 14.246 1.00 92.56 84 PHE A C 1
ATOM 699 O O . PHE A 1 84 ? -13.061 -5.054 13.388 1.00 92.56 84 PHE A O 1
ATOM 706 N N . PHE A 1 85 ? -12.586 -4.399 15.491 1.00 90.62 85 PHE A N 1
ATOM 707 C CA . PHE A 1 85 ? -12.046 -5.693 15.918 1.00 90.62 85 PHE A CA 1
ATOM 708 C C . PHE A 1 85 ? -13.087 -6.816 15.857 1.00 90.62 85 PHE A C 1
ATOM 710 O O . PHE A 1 85 ? -12.767 -7.897 15.374 1.00 90.62 85 PHE A O 1
ATOM 717 N N . PHE A 1 86 ? -14.346 -6.553 16.224 1.00 92.94 86 PHE A N 1
ATOM 718 C CA . PHE A 1 86 ? -15.433 -7.534 16.104 1.00 92.94 86 PHE A CA 1
ATOM 719 C C . PHE A 1 86 ? -15.739 -7.939 14.655 1.00 92.94 86 PHE A C 1
ATOM 721 O O . PHE A 1 86 ? -16.186 -9.056 14.406 1.00 92.94 86 PHE A O 1
ATOM 728 N N . LYS A 1 87 ? -15.514 -7.050 13.679 1.00 91.25 87 LYS A N 1
ATOM 729 C CA . LYS A 1 87 ? -15.725 -7.350 12.253 1.00 91.25 87 LYS A CA 1
ATOM 730 C C . LYS A 1 87 ? -14.574 -8.130 11.619 1.00 91.25 87 LYS A C 1
ATOM 732 O O . LYS A 1 87 ? -14.738 -8.626 10.502 1.00 91.25 87 LYS A O 1
ATOM 737 N N . LEU A 1 88 ? -13.421 -8.224 12.282 1.00 91.75 88 LEU A N 1
ATOM 738 C CA . LEU A 1 88 ? -12.289 -8.975 11.760 1.00 91.75 88 LEU A CA 1
ATOM 739 C C . LEU A 1 88 ? -12.581 -10.473 11.848 1.00 91.75 88 LEU A C 1
ATOM 741 O O . LEU A 1 88 ? -12.694 -11.058 12.918 1.00 91.75 88 LEU A O 1
ATOM 745 N N . LYS A 1 89 ? -12.658 -11.108 10.683 1.00 92.88 89 LYS A N 1
ATOM 746 C CA . LYS A 1 89 ? -12.608 -12.564 10.546 1.00 92.88 89 LYS A CA 1
ATOM 747 C C . LYS A 1 89 ? -11.187 -13.065 10.791 1.00 92.88 89 LYS A C 1
ATOM 749 O O . LYS A 1 89 ? -10.224 -12.347 10.517 1.00 92.88 89 LYS A O 1
ATOM 754 N N . GLN A 1 90 ? -11.050 -14.310 11.228 1.00 94.19 90 GLN A N 1
ATOM 755 C CA . GLN A 1 90 ? -9.751 -14.970 11.267 1.00 94.19 90 GLN A CA 1
ATOM 756 C C . GLN A 1 90 ? -9.234 -15.161 9.834 1.00 94.19 90 GLN A C 1
ATOM 758 O O . GLN A 1 90 ? -9.947 -15.663 8.967 1.00 94.19 90 GLN A O 1
ATOM 763 N N . LYS A 1 91 ? -8.004 -14.715 9.586 1.00 95.12 91 LYS A N 1
ATOM 764 C CA . LYS A 1 91 ? -7.276 -14.865 8.321 1.00 95.12 91 LYS A CA 1
ATOM 765 C C . LYS A 1 91 ? -5.896 -15.424 8.648 1.00 95.12 91 LYS A C 1
ATOM 767 O O . LYS A 1 91 ? -5.384 -15.176 9.739 1.00 95.12 91 LYS A O 1
ATOM 772 N N . LYS A 1 92 ? -5.308 -16.187 7.730 1.00 96.06 92 LYS A N 1
ATOM 773 C CA . LYS A 1 92 ? -4.031 -16.884 7.953 1.00 96.06 92 LYS A CA 1
ATOM 774 C C . LYS A 1 92 ? -2.833 -15.959 7.763 1.00 96.06 92 LYS A C 1
ATOM 776 O O . LYS A 1 92 ? -1.813 -16.137 8.419 1.00 96.06 92 LYS A O 1
ATOM 781 N N . ILE A 1 93 ? -2.952 -14.991 6.855 1.00 96.81 93 ILE A N 1
ATOM 782 C CA . ILE A 1 93 ? -1.825 -14.183 6.386 1.00 96.81 93 ILE A CA 1
ATOM 783 C C . ILE A 1 93 ? -2.157 -12.697 6.522 1.00 96.81 93 ILE A C 1
ATOM 785 O O . ILE A 1 93 ? -3.267 -12.255 6.221 1.00 96.81 93 ILE A O 1
ATOM 789 N N . LEU A 1 94 ? -1.165 -11.918 6.949 1.00 96.56 94 LEU A N 1
ATOM 790 C CA . LEU A 1 94 ? -1.254 -10.470 7.072 1.00 96.56 94 LEU A CA 1
ATOM 791 C C . LEU A 1 94 ? -0.169 -9.817 6.216 1.00 96.56 94 LEU A C 1
ATOM 793 O O . LEU A 1 94 ? 1.019 -9.953 6.496 1.00 96.56 94 LEU A O 1
ATOM 797 N N . PHE A 1 95 ? -0.583 -9.081 5.193 1.00 96.75 95 PHE A N 1
ATOM 798 C CA . PHE A 1 95 ? 0.299 -8.260 4.377 1.00 96.75 95 PHE A CA 1
ATOM 799 C C . PHE A 1 95 ? 0.246 -6.807 4.828 1.00 96.75 95 PHE A C 1
ATOM 801 O O . PHE A 1 95 ? -0.822 -6.281 5.136 1.00 96.75 95 PHE A O 1
ATOM 808 N N . PHE A 1 96 ? 1.396 -6.138 4.800 1.00 95.19 96 PHE A N 1
ATOM 809 C CA . PHE A 1 96 ? 1.499 -4.706 5.060 1.00 95.19 96 PHE A CA 1
ATOM 810 C C . PHE A 1 96 ? 1.873 -3.972 3.777 1.00 95.19 96 PHE A C 1
ATOM 812 O O . PHE A 1 96 ? 2.871 -4.271 3.119 1.00 95.19 96 PHE A O 1
ATOM 819 N N . GLY A 1 97 ? 1.029 -3.017 3.404 1.00 92.88 97 GLY A N 1
ATOM 820 C CA . GLY A 1 97 ? 1.185 -2.182 2.229 1.00 92.88 97 GLY A CA 1
ATOM 821 C C . GLY A 1 97 ? 1.460 -0.732 2.594 1.00 92.88 97 GLY A C 1
ATOM 822 O O . GLY A 1 97 ? 1.009 -0.225 3.624 1.00 92.88 97 GLY A O 1
ATOM 823 N N . ALA A 1 98 ? 2.217 -0.086 1.719 1.00 91.12 98 ALA A N 1
ATOM 824 C CA . ALA A 1 98 ? 2.436 1.344 1.721 1.00 91.12 98 ALA A CA 1
ATOM 825 C C . ALA A 1 98 ? 2.133 1.895 0.330 1.00 91.12 98 ALA A C 1
ATOM 827 O O . ALA A 1 98 ? 2.166 1.158 -0.660 1.00 91.12 98 ALA A O 1
ATOM 828 N N . HIS A 1 99 ? 1.939 3.211 0.237 1.00 88.75 99 HIS A N 1
ATOM 829 C CA . HIS A 1 99 ? 1.677 3.878 -1.041 1.00 88.75 99 HIS A CA 1
ATOM 830 C C . HIS A 1 99 ? 2.750 3.554 -2.094 1.00 88.75 99 HIS A C 1
ATOM 832 O O . HIS A 1 99 ? 2.426 3.192 -3.217 1.00 88.75 99 HIS A O 1
ATOM 838 N N . PHE A 1 100 ? 4.029 3.582 -1.719 1.00 87.19 100 PHE A N 1
ATOM 839 C CA . PHE A 1 100 ? 5.141 3.339 -2.645 1.00 87.19 100 PHE A CA 1
ATOM 840 C C . PHE A 1 100 ? 5.287 1.874 -3.100 1.00 87.19 100 PHE A C 1
ATOM 842 O O . PHE A 1 100 ? 6.122 1.582 -3.955 1.00 87.19 100 PHE A O 1
ATOM 849 N N . HIS A 1 101 ? 4.500 0.948 -2.543 1.00 93.06 101 HIS A N 1
ATOM 850 C CA . HIS A 1 101 ? 4.379 -0.423 -3.048 1.00 93.06 101 HIS A CA 1
ATOM 851 C C . HIS A 1 101 ? 3.345 -0.536 -4.175 1.00 93.06 101 HIS A C 1
ATOM 853 O O . HIS A 1 101 ? 3.268 -1.581 -4.825 1.00 93.06 101 HIS A O 1
ATOM 859 N N . ARG A 1 102 ? 2.529 0.506 -4.377 1.00 92.12 102 ARG A N 1
ATOM 860 C CA . ARG A 1 102 ? 1.452 0.521 -5.359 1.00 92.12 102 ARG A CA 1
ATOM 861 C C . ARG A 1 102 ? 1.941 1.035 -6.701 1.00 92.12 102 ARG A C 1
ATOM 863 O O . ARG A 1 102 ? 2.728 1.973 -6.774 1.00 92.12 102 ARG A O 1
ATOM 870 N N . VAL A 1 103 ? 1.425 0.424 -7.752 1.00 90.88 103 VAL A N 1
ATOM 871 C CA . VAL A 1 103 ? 1.589 0.862 -9.134 1.00 90.88 103 VAL A CA 1
ATOM 872 C C . VAL A 1 103 ? 0.196 0.878 -9.763 1.00 90.88 103 VAL A C 1
ATOM 874 O O . VAL A 1 103 ? -0.672 0.097 -9.367 1.00 90.88 103 VAL A O 1
ATOM 877 N N . LEU A 1 104 ? -0.043 1.823 -10.667 1.00 91.50 104 LEU A N 1
ATOM 878 C CA . LEU A 1 104 ? -1.285 1.935 -11.423 1.00 91.50 104 LEU A CA 1
ATOM 879 C C . LEU A 1 104 ? -1.114 1.189 -12.750 1.00 91.50 104 LEU A C 1
ATOM 881 O O . LEU A 1 104 ? -0.167 1.465 -13.478 1.00 91.50 104 LEU A O 1
ATOM 885 N N . ASN A 1 105 ? -2.000 0.242 -13.047 1.00 88.50 105 ASN A N 1
ATOM 886 C CA . ASN A 1 105 ? -2.080 -0.413 -14.353 1.00 88.50 105 ASN A CA 1
ATOM 887 C C . ASN A 1 105 ? -3.552 -0.507 -14.741 1.00 88.50 105 ASN A C 1
ATOM 889 O O . ASN A 1 105 ? -4.367 -0.960 -13.938 1.00 88.50 105 ASN A O 1
ATOM 893 N N . ASP A 1 106 ? -3.889 -0.020 -15.933 1.00 90.06 106 ASP A N 1
ATOM 894 C CA . ASP A 1 106 ? -5.257 -0.006 -16.465 1.00 90.06 106 ASP A CA 1
ATOM 895 C C . ASP A 1 106 ? -6.295 0.591 -15.494 1.00 90.06 106 ASP A C 1
ATOM 897 O O . ASP A 1 106 ? -7.397 0.077 -15.315 1.00 90.06 106 ASP A O 1
ATOM 901 N N . GLY A 1 107 ? -5.929 1.674 -14.798 1.00 91.12 107 GLY A N 1
ATOM 902 C CA . GLY A 1 107 ? -6.818 2.343 -13.839 1.00 91.12 107 GLY A CA 1
ATOM 903 C C . GLY A 1 107 ? -6.984 1.623 -12.491 1.00 91.12 107 GLY A C 1
ATOM 904 O O . GLY A 1 107 ? -7.730 2.106 -11.633 1.00 91.12 107 GLY A O 1
ATOM 905 N N . ILE A 1 108 ? -6.278 0.508 -12.275 1.00 93.50 108 ILE A N 1
ATOM 906 C CA . ILE A 1 108 ? -6.324 -0.297 -11.052 1.00 93.50 108 ILE A CA 1
ATOM 907 C C . ILE A 1 108 ? -4.974 -0.240 -10.330 1.00 93.50 108 ILE A C 1
ATOM 909 O O . ILE A 1 108 ? -3.914 -0.471 -10.910 1.00 93.50 108 ILE A O 1
ATOM 913 N N . TYR A 1 109 ? -5.006 0.045 -9.028 1.00 94.12 109 TYR A N 1
ATOM 914 C CA . TYR A 1 109 ? -3.819 -0.003 -8.182 1.00 94.12 109 TYR A CA 1
ATOM 915 C C . TYR A 1 109 ? -3.539 -1.429 -7.709 1.00 94.12 109 TYR A C 1
ATOM 917 O O . TYR A 1 109 ? -4.359 -2.045 -7.017 1.00 94.12 109 TYR A O 1
ATOM 925 N N . PHE A 1 110 ? -2.334 -1.907 -8.002 1.00 94.81 110 PHE A N 1
ATOM 926 C CA . PHE A 1 110 ? -1.811 -3.196 -7.561 1.00 94.81 110 PHE A CA 1
ATOM 927 C C . PHE A 1 110 ? -0.587 -2.997 -6.671 1.00 94.81 110 PHE A C 1
ATOM 929 O O . PHE A 1 110 ? 0.195 -2.067 -6.845 1.00 94.81 110 PHE A O 1
ATOM 936 N N . ASN A 1 111 ? -0.430 -3.853 -5.671 1.00 95.19 111 ASN A N 1
ATOM 937 C CA . ASN A 1 111 ? 0.781 -3.973 -4.886 1.00 95.19 111 ASN A CA 1
ATOM 938 C C . ASN A 1 111 ? 1.755 -4.893 -5.615 1.00 95.19 111 ASN A C 1
ATOM 940 O O . ASN A 1 111 ? 1.478 -6.081 -5.786 1.00 95.19 111 ASN A O 1
ATOM 944 N N . ARG A 1 112 ? 2.919 -4.359 -5.983 1.00 94.50 112 ARG A N 1
ATOM 945 C CA . ARG A 1 112 ? 3.926 -5.092 -6.763 1.00 94.50 112 ARG A CA 1
ATOM 946 C C . ARG A 1 112 ? 4.515 -6.321 -6.064 1.00 94.50 112 ARG A C 1
ATOM 948 O O . ARG A 1 112 ? 5.161 -7.120 -6.726 1.00 94.50 112 ARG A O 1
ATOM 955 N N . PHE A 1 113 ? 4.339 -6.458 -4.748 1.00 94.56 113 PHE A N 1
ATOM 956 C CA . PHE A 1 113 ? 4.975 -7.525 -3.972 1.00 94.56 113 PHE A CA 1
ATOM 957 C C . PHE A 1 113 ? 4.070 -8.725 -3.725 1.00 94.56 113 PHE A C 1
ATOM 959 O O . PHE A 1 113 ? 4.537 -9.854 -3.803 1.00 94.56 113 PHE A O 1
ATOM 966 N N . TYR A 1 114 ? 2.795 -8.502 -3.404 1.00 94.75 114 TYR A N 1
ATOM 967 C CA . TYR A 1 114 ? 1.934 -9.586 -2.928 1.00 94.75 114 TYR A CA 1
ATOM 968 C C . TYR A 1 114 ? 0.651 -9.782 -3.734 1.00 94.75 114 TYR A C 1
ATOM 970 O O . TYR A 1 114 ? 0.063 -10.849 -3.613 1.00 94.75 114 TYR A O 1
ATOM 978 N N . ASP A 1 115 ? 0.208 -8.837 -4.576 1.00 94.94 115 ASP A N 1
ATOM 979 C CA . ASP A 1 115 ? -1.043 -9.052 -5.326 1.00 94.94 115 ASP A CA 1
ATOM 980 C C . ASP A 1 115 ? -0.896 -10.211 -6.328 1.00 94.94 115 ASP A C 1
ATOM 982 O O . ASP A 1 115 ? -1.810 -11.028 -6.452 1.00 94.94 115 ASP A O 1
ATOM 986 N N . SER A 1 116 ? 0.286 -10.371 -6.937 1.00 93.50 116 SER A N 1
ATOM 987 C CA . SER A 1 116 ? 0.606 -11.533 -7.778 1.00 93.50 116 SER A CA 1
ATOM 988 C C . SER A 1 116 ? 0.611 -12.843 -6.987 1.00 93.50 116 SER A C 1
ATOM 990 O O . SER A 1 116 ? 0.095 -13.842 -7.471 1.00 93.50 116 SER A O 1
ATOM 992 N N . ILE A 1 117 ? 1.138 -12.839 -5.757 1.00 94.44 117 ILE A N 1
ATOM 993 C CA . ILE A 1 117 ? 1.174 -14.022 -4.878 1.00 94.44 117 ILE A CA 1
ATOM 994 C C . ILE A 1 117 ? -0.249 -14.422 -4.476 1.00 94.44 117 ILE A C 1
ATOM 996 O O . ILE A 1 117 ? -0.616 -15.592 -4.557 1.00 94.44 117 ILE A O 1
ATOM 1000 N N . ILE A 1 118 ? -1.067 -13.444 -4.076 1.00 95.62 118 ILE A N 1
ATOM 1001 C CA . ILE A 1 118 ? -2.466 -13.661 -3.692 1.00 95.62 118 ILE A CA 1
ATOM 1002 C C . ILE A 1 118 ? -3.251 -14.254 -4.859 1.00 95.62 118 ILE A C 1
ATOM 1004 O O . ILE A 1 118 ? -3.988 -15.217 -4.662 1.00 95.62 118 ILE A O 1
ATOM 1008 N N . SER A 1 119 ? -3.082 -13.687 -6.057 1.00 94.12 119 SER A N 1
ATOM 1009 C CA . SER A 1 119 ? -3.765 -14.145 -7.266 1.00 94.12 119 SER A CA 1
ATOM 1010 C C . SER A 1 119 ? -3.319 -15.553 -7.664 1.00 94.12 119 SER A C 1
ATOM 1012 O O . SER A 1 119 ? -4.151 -16.441 -7.822 1.00 94.12 119 SER A O 1
ATOM 1014 N N . HIS A 1 120 ? -2.007 -15.792 -7.726 1.00 96.12 120 HIS A N 1
ATOM 1015 C CA . HIS A 1 120 ? -1.437 -17.073 -8.141 1.00 96.12 120 HIS A CA 1
ATOM 1016 C C . HIS A 1 120 ? -1.842 -18.242 -7.228 1.00 96.12 120 HIS A C 1
ATOM 1018 O O . HIS A 1 120 ? -2.048 -19.354 -7.707 1.00 96.12 120 HIS A O 1
ATOM 1024 N N . HIS A 1 121 ? -1.991 -17.995 -5.924 1.00 96.12 121 HIS A N 1
ATOM 1025 C CA . HIS A 1 121 ? -2.343 -19.020 -4.937 1.00 96.12 121 HIS A CA 1
ATOM 1026 C C . HIS A 1 121 ? -3.812 -18.985 -4.481 1.00 96.12 121 HIS A C 1
ATOM 1028 O O . HIS A 1 121 ? -4.164 -19.701 -3.547 1.00 96.12 121 HIS A O 1
ATOM 1034 N N . ASN A 1 122 ? -4.670 -18.171 -5.108 1.00 94.44 122 ASN A N 1
ATOM 1035 C CA . ASN A 1 122 ? -6.081 -18.000 -4.731 1.00 94.44 122 ASN A CA 1
ATOM 1036 C C . ASN A 1 122 ? -6.298 -17.691 -3.230 1.00 94.44 122 ASN A C 1
ATOM 1038 O O . ASN A 1 122 ? -7.166 -18.262 -2.570 1.00 94.44 122 ASN A O 1
ATOM 1042 N N . LEU A 1 123 ? -5.489 -16.785 -2.668 1.00 95.31 123 LEU A N 1
ATOM 1043 C CA . LEU A 1 123 ? -5.468 -16.483 -1.228 1.00 95.31 123 LEU A CA 1
ATOM 1044 C C . LEU A 1 123 ? -6.398 -15.331 -0.811 1.00 95.31 123 LEU A C 1
ATOM 1046 O O . LEU A 1 123 ? -6.305 -14.853 0.319 1.00 95.31 123 LEU A O 1
ATOM 1050 N N . GLN A 1 124 ? -7.279 -14.849 -1.689 1.00 92.94 124 GLN A N 1
ATOM 1051 C CA . GLN A 1 124 ? -8.089 -13.638 -1.475 1.00 92.94 124 GLN A CA 1
ATOM 1052 C C . GLN A 1 124 ? -8.925 -13.713 -0.184 1.00 92.94 124 GLN A C 1
ATOM 1054 O O . GLN A 1 124 ? -9.093 -12.712 0.515 1.00 92.94 124 GLN A O 1
ATOM 1059 N N . ASP A 1 125 ? -9.402 -14.909 0.167 1.00 94.12 125 ASP A N 1
ATOM 1060 C CA . ASP A 1 125 ? -10.196 -15.156 1.371 1.00 94.12 125 ASP A CA 1
ATOM 1061 C C . ASP A 1 125 ? -9.369 -15.553 2.603 1.00 94.12 125 ASP A C 1
ATOM 1063 O O . ASP A 1 125 ? -9.921 -15.617 3.702 1.00 94.12 125 ASP A O 1
ATOM 1067 N N . ASP A 1 126 ? -8.056 -15.722 2.475 1.00 96.38 126 ASP A N 1
ATOM 1068 C CA . ASP A 1 126 ? -7.159 -16.137 3.562 1.00 96.38 126 ASP A CA 1
ATOM 1069 C C . ASP A 1 126 ? -6.239 -15.009 4.055 1.00 96.38 126 ASP A C 1
ATOM 1071 O O . ASP A 1 126 ? -5.514 -15.185 5.041 1.00 96.38 126 ASP A O 1
ATOM 1075 N N . VAL A 1 127 ? -6.277 -13.845 3.400 1.00 96.56 127 VAL A N 1
ATOM 1076 C CA . VAL A 1 127 ? -5.345 -12.738 3.640 1.00 96.56 127 VAL A CA 1
ATOM 1077 C C . VAL A 1 127 ? -6.049 -11.477 4.138 1.00 96.56 127 VAL A C 1
ATOM 1079 O O . VAL A 1 127 ? -7.206 -11.202 3.814 1.00 96.56 127 VAL A O 1
ATOM 1082 N N . TYR A 1 128 ? -5.302 -10.671 4.885 1.00 96.81 128 TYR A N 1
ATOM 1083 C CA . TYR A 1 128 ? -5.575 -9.252 5.082 1.00 96.81 128 TYR A CA 1
ATOM 1084 C C . TYR A 1 128 ? -4.462 -8.407 4.474 1.00 96.81 128 TYR A C 1
ATOM 1086 O O . TYR A 1 128 ? -3.286 -8.737 4.589 1.00 96.81 128 TYR A O 1
ATOM 1094 N N . MET A 1 129 ? -4.836 -7.279 3.879 1.00 95.38 129 MET A N 1
ATOM 1095 C CA . MET A 1 129 ? -3.937 -6.295 3.288 1.00 95.38 129 MET A CA 1
ATOM 1096 C C . MET A 1 129 ? -4.060 -4.978 4.041 1.00 95.38 129 MET A C 1
ATOM 1098 O O . MET A 1 129 ? -4.996 -4.206 3.842 1.00 95.38 129 MET A O 1
ATOM 1102 N N . VAL A 1 130 ? -3.118 -4.727 4.935 1.00 95.19 130 VAL A N 1
ATOM 1103 C CA . VAL A 1 130 ? -3.129 -3.588 5.845 1.00 95.19 130 VAL A CA 1
ATOM 1104 C C . VAL A 1 130 ? -2.409 -2.409 5.207 1.00 95.19 130 VAL A C 1
ATOM 1106 O O . VAL A 1 130 ? -1.188 -2.421 5.075 1.00 95.19 130 VAL A O 1
ATOM 1109 N N . GLU A 1 131 ? -3.154 -1.366 4.847 1.00 93.44 131 GLU A N 1
ATOM 1110 C CA . GLU A 1 131 ? -2.595 -0.119 4.314 1.00 93.44 131 GLU A CA 1
ATOM 1111 C C . GLU A 1 131 ? -2.471 0.929 5.421 1.00 93.44 131 GLU A C 1
ATOM 1113 O O . GLU A 1 131 ? -3.471 1.396 5.979 1.00 93.44 131 GLU A O 1
ATOM 1118 N N . TYR A 1 132 ? -1.234 1.311 5.751 1.00 89.62 132 TYR A N 1
ATOM 1119 C CA . TYR A 1 132 ? -0.963 2.212 6.878 1.00 89.62 132 TYR A CA 1
ATOM 1120 C C . TYR A 1 132 ? -0.804 3.690 6.495 1.00 89.62 132 TYR A C 1
ATOM 1122 O O . TYR A 1 132 ? -0.847 4.544 7.380 1.00 89.62 132 TYR A O 1
ATOM 1130 N N . GLN A 1 133 ? -0.661 4.016 5.205 1.00 87.69 133 GLN A N 1
ATOM 1131 C CA . GLN A 1 133 ? -0.523 5.399 4.725 1.00 87.69 133 GLN A CA 1
ATOM 1132 C C . GLN A 1 133 ? -1.770 5.885 3.987 1.00 87.69 133 GLN A C 1
ATOM 1134 O O . GLN A 1 133 ? -2.502 6.739 4.487 1.00 87.69 133 GLN A O 1
ATOM 1139 N N . LYS A 1 134 ? -2.010 5.355 2.784 1.00 87.75 134 LYS A N 1
ATOM 1140 C CA . LYS A 1 134 ? -3.006 5.874 1.847 1.00 87.75 134 LYS A CA 1
ATOM 1141 C C . LYS A 1 134 ? -3.743 4.734 1.162 1.00 87.75 134 LYS A C 1
ATOM 1143 O O . LYS A 1 134 ? -3.165 3.692 0.887 1.00 87.75 134 LYS A O 1
ATOM 1148 N N . ILE A 1 135 ? -5.019 4.971 0.891 1.00 89.06 135 ILE A N 1
ATOM 1149 C CA . ILE A 1 135 ? -5.933 4.024 0.259 1.00 89.06 135 ILE A CA 1
ATOM 1150 C C . ILE A 1 135 ? -6.449 4.654 -1.022 1.00 89.06 135 ILE A C 1
ATOM 1152 O O . ILE A 1 135 ? -6.757 5.847 -1.043 1.00 89.06 135 ILE A O 1
ATOM 1156 N N . TYR A 1 136 ? -6.532 3.840 -2.065 1.00 89.69 136 TYR A N 1
ATOM 1157 C CA . TYR A 1 136 ? -7.058 4.215 -3.369 1.00 89.69 136 TYR A CA 1
ATOM 1158 C C . TYR A 1 136 ? -8.450 3.614 -3.564 1.00 89.69 136 TYR A C 1
ATOM 1160 O O . TYR A 1 136 ? -8.753 2.574 -2.985 1.00 89.69 136 TYR A O 1
ATOM 1168 N N . GLU A 1 137 ? -9.297 4.270 -4.356 1.00 88.38 137 GLU A N 1
ATOM 1169 C CA . GLU A 1 137 ? -10.667 3.798 -4.615 1.00 88.38 137 GLU A CA 1
ATOM 1170 C C . GLU A 1 137 ? -10.664 2.508 -5.451 1.00 88.38 137 GLU A C 1
ATOM 1172 O O . GLU A 1 137 ? -11.328 1.539 -5.089 1.00 88.38 137 GLU A O 1
ATOM 1177 N N . ASN A 1 138 ? -9.823 2.446 -6.490 1.00 91.75 138 ASN A N 1
ATOM 1178 C CA . ASN A 1 138 ? -9.723 1.302 -7.399 1.00 91.75 138 ASN A CA 1
ATOM 1179 C C . ASN A 1 138 ? -8.515 0.421 -7.060 1.00 91.75 138 ASN A C 1
ATOM 1181 O O . ASN A 1 138 ? -7.451 0.556 -7.661 1.00 91.75 138 ASN A O 1
ATOM 1185 N N . MET A 1 139 ? -8.656 -0.477 -6.084 1.00 91.75 139 MET A N 1
ATOM 1186 C CA . MET A 1 139 ? -7.614 -1.456 -5.744 1.00 91.75 139 MET A CA 1
ATOM 1187 C C . MET A 1 139 ? -8.024 -2.874 -6.122 1.00 91.75 139 MET A C 1
ATOM 1189 O O . MET A 1 139 ? -9.156 -3.283 -5.867 1.00 91.75 139 MET A O 1
ATOM 1193 N N . TYR A 1 140 ? -7.069 -3.634 -6.664 1.00 90.81 140 TYR A N 1
ATOM 1194 C CA . TYR A 1 140 ? -7.293 -4.982 -7.197 1.00 90.81 140 TYR A CA 1
ATOM 1195 C C . TYR A 1 140 ? -7.957 -5.926 -6.170 1.00 90.81 140 TYR A C 1
ATOM 1197 O O . TYR A 1 140 ? -9.026 -6.479 -6.419 1.00 90.81 140 TYR A O 1
ATOM 1205 N N . ASN A 1 141 ? -7.403 -6.014 -4.956 1.00 89.44 141 ASN A N 1
ATOM 1206 C CA . ASN A 1 141 ? -7.885 -6.888 -3.876 1.00 89.44 141 ASN A CA 1
ATOM 1207 C C . ASN A 1 141 ? -8.667 -6.131 -2.780 1.00 89.44 141 ASN A C 1
ATOM 1209 O O . ASN A 1 141 ? -8.399 -6.272 -1.584 1.00 89.44 141 ASN A O 1
ATOM 1213 N N . HIS A 1 142 ? -9.652 -5.310 -3.164 1.00 89.94 142 HIS A N 1
ATOM 1214 C CA . HIS A 1 142 ? -10.398 -4.447 -2.229 1.00 89.94 142 HIS A CA 1
ATOM 1215 C C . HIS A 1 142 ? -11.069 -5.191 -1.054 1.00 89.94 142 HIS A C 1
ATOM 1217 O O . HIS A 1 142 ? -11.202 -4.621 0.027 1.00 89.94 142 HIS A O 1
ATOM 12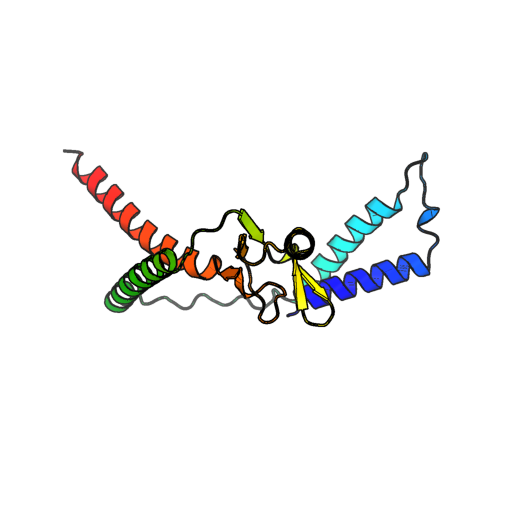23 N N . LYS A 1 143 ? -11.465 -6.461 -1.227 1.00 88.44 143 LYS A N 1
ATOM 1224 C CA . LYS A 1 143 ? -12.135 -7.260 -0.181 1.00 88.44 143 LYS A CA 1
ATOM 1225 C C . LYS A 1 143 ? -11.228 -7.610 1.003 1.00 88.44 143 LYS A C 1
ATOM 1227 O O . LYS A 1 143 ? -11.717 -7.736 2.122 1.00 88.44 143 LYS A O 1
ATOM 1232 N N . ALA A 1 144 ? -9.926 -7.761 0.763 1.00 91.00 144 ALA A N 1
ATOM 1233 C CA . ALA A 1 144 ? -8.940 -8.084 1.794 1.00 91.00 144 ALA A CA 1
ATOM 1234 C C . ALA A 1 144 ? -8.367 -6.830 2.480 1.00 91.00 144 ALA A C 1
ATOM 1236 O O . ALA A 1 144 ? -7.567 -6.939 3.409 1.00 91.00 144 ALA A O 1
ATOM 1237 N N . LEU A 1 145 ? -8.751 -5.634 2.030 1.00 93.25 145 LEU A N 1
ATOM 1238 C CA . LEU A 1 145 ? -8.148 -4.383 2.461 1.00 93.25 145 LEU A CA 1
ATOM 1239 C C . LEU A 1 145 ? -8.578 -3.965 3.875 1.00 93.25 145 LEU A C 1
ATOM 1241 O O . LEU A 1 145 ? -9.759 -3.777 4.164 1.00 93.25 145 LEU A O 1
ATOM 1245 N N . ILE A 1 146 ? -7.588 -3.657 4.712 1.00 93.69 146 ILE A N 1
ATOM 1246 C CA . ILE A 1 146 ? -7.757 -2.972 5.992 1.00 93.69 146 ILE A CA 1
ATOM 1247 C C . ILE A 1 146 ? -7.170 -1.562 5.914 1.00 93.69 146 ILE A C 1
ATOM 1249 O O . ILE A 1 146 ? -5.973 -1.355 5.715 1.00 93.69 146 ILE A O 1
ATOM 1253 N N . ALA A 1 147 ? -8.035 -0.581 6.167 1.00 91.88 147 ALA A N 1
ATOM 1254 C CA . ALA A 1 147 ? -7.700 0.832 6.237 1.00 91.88 147 ALA A CA 1
ATOM 1255 C C . ALA A 1 147 ? -7.082 1.230 7.589 1.00 91.88 147 ALA A C 1
ATOM 1257 O O . ALA A 1 147 ? -7.749 1.863 8.415 1.00 91.88 147 ALA A O 1
ATOM 1258 N N . LEU A 1 148 ? -5.823 0.864 7.845 1.00 89.56 148 LEU A N 1
ATOM 1259 C CA . LEU A 1 148 ? -5.232 1.017 9.178 1.00 89.56 148 LEU A CA 1
ATOM 1260 C C . LEU A 1 148 ? -5.095 2.479 9.613 1.00 89.56 148 LEU A C 1
ATOM 1262 O O . LEU A 1 148 ? -5.289 2.775 10.791 1.00 89.56 148 LEU A O 1
ATOM 1266 N N . SER A 1 149 ? -4.823 3.403 8.688 1.00 84.62 149 SER A N 1
ATOM 1267 C CA . SER A 1 149 ? -4.687 4.835 9.003 1.00 84.62 149 SER A CA 1
ATOM 1268 C C . SER A 1 149 ? -5.902 5.395 9.755 1.00 84.62 149 SER A C 1
ATOM 1270 O O . SER A 1 149 ? -5.737 6.107 10.743 1.00 84.62 149 SER A O 1
ATOM 1272 N N . LYS A 1 150 ? -7.121 4.986 9.373 1.00 83.12 150 LYS A N 1
ATOM 1273 C CA . LYS A 1 150 ? -8.367 5.393 10.048 1.00 83.12 150 LYS A CA 1
ATOM 1274 C C . LYS A 1 150 ? -8.469 4.840 11.472 1.00 83.12 150 LYS A C 1
ATOM 1276 O O . LYS A 1 150 ? -8.984 5.517 12.358 1.00 83.12 150 LYS A O 1
ATOM 1281 N N . GLN A 1 151 ? -7.986 3.619 11.695 1.00 88.06 151 GLN A N 1
ATOM 1282 C CA . GLN A 1 151 ? -8.058 2.960 13.002 1.00 88.06 151 GLN A CA 1
ATOM 1283 C C . GLN A 1 151 ? -6.959 3.434 13.954 1.00 88.06 151 GLN A C 1
ATOM 1285 O O . GLN A 1 151 ? -7.189 3.554 15.157 1.00 88.06 151 GLN A O 1
ATOM 1290 N N . LEU A 1 152 ? -5.783 3.779 13.423 1.00 87.69 152 LEU A N 1
ATOM 1291 C CA . LEU A 1 152 ? -4.663 4.289 14.210 1.00 87.69 152 LEU A CA 1
ATOM 1292 C C . LEU A 1 152 ? -5.005 5.582 14.945 1.00 87.69 152 LEU A C 1
ATOM 1294 O O . LEU A 1 152 ? -4.559 5.761 16.076 1.00 87.69 152 LEU A O 1
ATOM 1298 N N . ASP A 1 153 ? -5.789 6.474 14.345 1.00 87.38 153 ASP A N 1
ATOM 1299 C CA . ASP A 1 153 ? -6.178 7.726 14.998 1.00 87.38 153 ASP A CA 1
ATOM 1300 C C . ASP A 1 153 ? -7.099 7.487 16.198 1.00 87.38 153 ASP A C 1
ATOM 1302 O O . ASP A 1 153 ? -6.881 8.066 17.269 1.00 87.38 153 ASP A O 1
ATOM 1306 N N . ASN A 1 154 ? -8.068 6.577 16.055 1.00 89.38 154 ASN A N 1
ATOM 1307 C CA . ASN A 1 154 ? -8.942 6.157 17.151 1.00 89.38 154 ASN A CA 1
ATOM 1308 C C . ASN A 1 154 ? -8.126 5.501 18.271 1.00 89.38 154 ASN A C 1
ATOM 1310 O O . ASN A 1 154 ? -8.216 5.907 19.431 1.00 89.38 154 ASN A O 1
ATOM 1314 N N . TYR A 1 155 ? -7.253 4.557 17.917 1.00 88.69 155 TYR A N 1
ATOM 1315 C CA . TYR A 1 155 ? -6.396 3.858 18.869 1.00 88.69 155 TYR A CA 1
ATOM 1316 C C . TYR A 1 155 ? -5.447 4.811 19.614 1.00 88.69 155 TYR A C 1
ATOM 1318 O O . TYR A 1 155 ? -5.345 4.771 20.840 1.00 88.69 155 TYR A O 1
ATOM 1326 N N . LYS A 1 156 ? -4.796 5.743 18.904 1.00 90.31 156 LYS A N 1
ATOM 1327 C CA . LYS A 1 156 ? -3.933 6.774 19.507 1.00 90.31 156 LYS A CA 1
ATOM 1328 C C . LYS A 1 156 ? -4.705 7.684 20.458 1.00 90.31 156 LYS A C 1
ATOM 1330 O O . LYS A 1 156 ? -4.147 8.099 21.476 1.00 90.31 156 LYS A O 1
ATOM 1335 N N . LEU A 1 157 ? -5.952 8.034 20.134 1.00 89.06 157 LEU A N 1
ATOM 1336 C CA . LEU A 1 157 ? -6.797 8.844 21.011 1.00 89.06 157 LEU A CA 1
ATOM 1337 C C . LEU A 1 157 ? -7.070 8.112 22.330 1.00 89.06 157 LEU A C 1
ATOM 1339 O O . LEU A 1 157 ? -6.879 8.700 23.395 1.00 89.06 157 LEU A O 1
ATOM 1343 N N . LEU A 1 158 ? -7.436 6.832 22.257 1.00 89.56 158 LEU A N 1
ATOM 1344 C CA . LEU A 1 158 ? -7.698 5.986 23.424 1.00 89.56 158 LEU A CA 1
ATOM 1345 C C . LEU A 1 158 ? -6.431 5.768 24.265 1.00 89.56 158 LEU A C 1
ATOM 1347 O O . LEU A 1 158 ? -6.459 5.967 25.478 1.00 89.56 158 LEU A O 1
ATOM 1351 N N . LEU A 1 159 ? -5.290 5.489 23.626 1.00 90.00 159 LEU A N 1
ATOM 1352 C CA . LEU A 1 159 ? -3.994 5.347 24.302 1.00 90.00 159 LEU A CA 1
ATOM 1353 C C . LEU A 1 159 ? -3.571 6.599 25.080 1.00 90.00 159 LEU A C 1
ATOM 1355 O O . LEU A 1 159 ? -2.936 6.509 26.133 1.00 90.00 159 LEU A O 1
ATOM 1359 N N . LYS A 1 160 ? -3.877 7.796 24.565 1.00 89.31 160 LYS A N 1
ATOM 1360 C CA . LYS A 1 160 ? -3.559 9.050 25.265 1.00 89.31 160 LYS A CA 1
ATOM 1361 C C . LYS A 1 160 ? -4.328 9.180 26.580 1.00 89.31 160 LYS A C 1
ATOM 1363 O O . LYS A 1 160 ? -3.805 9.805 27.501 1.00 89.31 160 LYS A O 1
ATOM 1368 N N . LEU A 1 161 ? -5.528 8.611 26.680 1.00 84.75 161 LEU A N 1
ATOM 1369 C CA . LEU A 1 161 ? -6.330 8.642 27.905 1.00 84.75 161 LEU A CA 1
ATOM 1370 C C . LEU A 1 161 ? -5.755 7.709 28.965 1.00 84.75 161 LEU A C 1
ATOM 1372 O O . LEU A 1 161 ? -5.489 8.152 30.080 1.00 84.75 161 LEU A O 1
ATOM 1376 N N . THR A 1 162 ? -5.460 6.465 28.593 1.00 83.25 162 THR A N 1
ATOM 1377 C CA . THR A 1 162 ? -4.858 5.476 29.499 1.00 83.25 162 THR A CA 1
ATOM 1378 C C . THR A 1 162 ? -3.489 5.928 30.004 1.00 83.25 162 THR A C 1
ATOM 1380 O O . THR A 1 162 ? -3.188 5.804 31.190 1.00 83.25 162 THR A O 1
ATOM 1383 N N . ARG A 1 163 ? -2.664 6.551 29.149 1.00 84.62 163 ARG A N 1
ATOM 1384 C CA . ARG A 1 163 ? -1.367 7.113 29.574 1.00 84.62 163 ARG A CA 1
ATOM 1385 C C . ARG A 1 163 ? -1.501 8.271 30.566 1.00 84.62 163 ARG A C 1
ATOM 1387 O O . ARG A 1 163 ? -0.648 8.405 31.440 1.00 84.62 163 ARG A O 1
ATOM 1394 N N . LYS A 1 164 ? -2.533 9.114 30.440 1.00 76.50 164 LYS A N 1
ATOM 1395 C CA . LYS A 1 164 ? -2.792 10.200 31.403 1.00 76.50 164 LYS A CA 1
ATOM 1396 C C . LYS A 1 164 ? -3.213 9.654 32.764 1.00 76.50 164 LYS A C 1
ATOM 1398 O O . LYS A 1 164 ? -2.706 10.134 33.770 1.00 76.50 164 LYS A O 1
ATOM 1403 N N . GLN A 1 165 ? -4.066 8.632 32.776 1.00 72.56 165 GLN A N 1
ATOM 1404 C CA . GLN A 1 165 ? -4.503 7.969 34.006 1.00 72.56 165 GLN A CA 1
ATOM 1405 C C . GLN A 1 165 ? -3.326 7.309 34.736 1.00 72.56 165 GLN A C 1
ATOM 1407 O O . GLN A 1 165 ? -3.156 7.522 35.931 1.00 72.56 165 GLN A O 1
ATOM 1412 N N . LYS A 1 166 ? -2.446 6.602 34.010 1.00 75.19 166 LYS A N 1
ATOM 1413 C CA . LYS A 1 166 ? -1.252 5.985 34.609 1.00 75.19 166 LYS A CA 1
ATOM 1414 C C . LYS A 1 166 ? -0.313 7.021 35.241 1.00 75.19 166 LYS A C 1
ATOM 1416 O O . LYS A 1 166 ? 0.109 6.846 36.374 1.00 75.19 166 LYS A O 1
ATOM 1421 N N . LYS A 1 167 ? -0.055 8.139 34.549 1.00 71.94 167 LYS A N 1
ATOM 1422 C CA . LYS A 1 167 ? 0.766 9.235 35.095 1.00 71.94 167 LYS A CA 1
ATOM 1423 C C . LYS A 1 167 ? 0.158 9.888 36.336 1.00 71.94 167 LYS A C 1
ATOM 1425 O O . LYS A 1 167 ? 0.914 10.267 37.218 1.00 71.94 167 LYS A O 1
ATOM 1430 N N . GLN A 1 168 ? -1.168 10.036 36.393 1.00 66.94 168 GLN A N 1
ATOM 1431 C CA . GLN A 1 168 ? -1.843 10.555 37.584 1.00 66.94 168 GLN A CA 1
ATOM 1432 C C . GLN A 1 168 ? -1.686 9.597 38.765 1.00 66.94 168 GLN A C 1
ATOM 1434 O O . GLN A 1 168 ? -1.284 10.050 39.830 1.00 66.94 168 GLN A O 1
ATOM 1439 N N . ASN A 1 169 ? -1.893 8.296 38.556 1.00 65.50 169 ASN A N 1
ATOM 1440 C CA . ASN A 1 169 ? -1.753 7.287 39.608 1.00 65.50 169 ASN A CA 1
ATOM 1441 C C . ASN A 1 169 ? -0.314 7.172 40.143 1.00 65.50 169 ASN A C 1
ATOM 1443 O O . ASN A 1 169 ? -0.125 7.048 41.348 1.00 65.50 169 ASN A O 1
ATOM 1447 N N . ASP A 1 170 ? 0.701 7.285 39.278 1.00 67.88 170 ASP A N 1
ATOM 1448 C CA . ASP A 1 170 ? 2.111 7.252 39.702 1.00 67.88 170 ASP A CA 1
ATOM 1449 C C . ASP A 1 170 ? 2.518 8.506 40.507 1.00 67.88 170 ASP A C 1
ATOM 1451 O O . ASP A 1 170 ? 3.430 8.448 41.332 1.00 67.88 170 ASP A O 1
ATOM 1455 N N . SER A 1 171 ? 1.851 9.649 40.298 1.00 60.69 171 SER A N 1
ATOM 1456 C CA . SER A 1 171 ? 2.090 10.875 41.077 1.00 60.69 171 SER A CA 1
ATOM 1457 C C . SER A 1 171 ? 1.391 10.902 42.440 1.00 60.69 171 SER A C 1
ATOM 1459 O O . SER A 1 171 ? 1.843 11.629 43.319 1.00 60.69 171 SER A O 1
ATOM 1461 N N . THR A 1 172 ? 0.335 10.110 42.647 1.00 56.88 172 THR A N 1
ATOM 1462 C CA . THR A 1 172 ? -0.384 10.024 43.933 1.00 56.88 172 THR A CA 1
ATOM 1463 C C . THR A 1 172 ? 0.244 9.043 44.927 1.00 56.88 172 THR A C 1
ATOM 1465 O O . THR A 1 172 ? -0.059 9.123 46.111 1.00 56.88 172 THR A O 1
ATOM 1468 N N . CYS A 1 173 ? 1.138 8.151 44.486 1.00 51.50 173 CYS A N 1
ATOM 1469 C CA . CYS A 1 173 ? 1.871 7.213 45.352 1.00 51.50 173 CYS A CA 1
ATOM 1470 C C . CYS A 1 173 ? 3.207 7.756 45.899 1.00 51.50 173 CYS A C 1
ATOM 1472 O O . CYS A 1 173 ? 3.992 6.992 46.453 1.00 51.50 173 CYS A O 1
ATOM 1474 N N . ARG A 1 174 ? 3.489 9.056 45.751 1.00 48.41 174 ARG A N 1
ATOM 1475 C CA . ARG A 1 174 ? 4.603 9.729 46.438 1.00 48.41 174 ARG A CA 1
ATOM 1476 C C . ARG A 1 174 ? 4.052 10.568 47.593 1.00 48.41 174 ARG A C 1
ATOM 1478 O O . ARG A 1 174 ? 3.903 11.778 47.443 1.00 48.41 174 ARG A O 1
ATOM 1485 N N . ILE A 1 175 ? 3.720 9.912 48.701 1.00 41.31 175 ILE A N 1
ATOM 1486 C CA . ILE A 1 175 ? 3.537 10.526 50.024 1.00 41.31 175 ILE A CA 1
ATOM 1487 C C . ILE A 1 175 ? 4.366 9.706 51.002 1.00 41.31 175 ILE A C 1
ATOM 1489 O O . ILE A 1 175 ? 4.248 8.462 50.932 1.00 41.31 175 ILE A O 1
#